Protein AF-A0A5C7BGK9-F1 (afdb_monomer_lite)

Secondary structure (DSSP, 8-state):
-PPP------EEEPPGGGGTSTTSS--TT-EEEEEETTT--EEEEEE--TTS-HHHHHHHHHHEEEEEESS---SHHHHHHHHHHHHHHTT--

Organism: NCBI:txid49278

Radius of gyration: 17.38 Å; chains: 1; bounding box: 50×29×30 Å

Foldseek 3Di:
DDDDDDDDWDKDWFDPCLVVDPPRQADQQFFKWWQFPPPRDIDDRDGRHPPPDPVVVVVSNVGTIMIGTPDPPPPVVVVVVVVVVVVVVVVVD

Structure (mmCIF, N/CA/C/O backbone):
data_AF-A0A5C7BGK9-F1
#
_entry.id   AF-A0A5C7BGK9-F1
#
loop_
_atom_site.group_PDB
_atom_site.id
_atom_site.type_symbol
_atom_site.label_atom_id
_atom_site.label_alt_id
_atom_site.label_comp_id
_atom_site.label_asym_id
_atom_site.label_entity_id
_atom_site.label_seq_id
_atom_site.pdbx_PDB_ins_code
_atom_site.Cartn_x
_atom_site.Cartn_y
_atom_site.Cartn_z
_atom_site.occupancy
_atom_site.B_iso_or_equiv
_atom_site.auth_seq_id
_atom_site.auth_comp_id
_atom_site.auth_asym_id
_atom_site.auth_atom_id
_atom_site.pdbx_PDB_model_num
ATOM 1 N N . MET A 1 1 ? 30.984 16.219 -4.768 1.00 47.22 1 MET A N 1
ATOM 2 C CA . MET A 1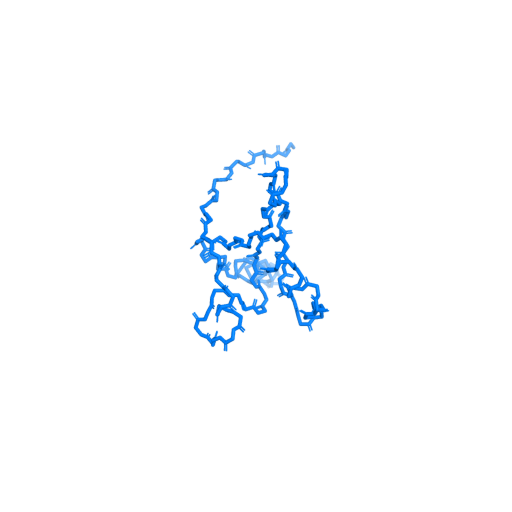 1 ? 29.737 17.002 -4.624 1.00 47.22 1 MET A CA 1
ATOM 3 C C . MET A 1 1 ? 28.567 16.094 -4.958 1.00 47.22 1 MET A C 1
ATOM 5 O O . MET A 1 1 ? 28.604 15.473 -6.013 1.00 47.22 1 MET A O 1
ATOM 9 N N . SER A 1 2 ? 27.584 15.954 -4.069 1.00 53.38 2 SER A N 1
ATOM 10 C CA . SER A 1 2 ? 26.378 15.161 -4.331 1.00 53.38 2 SER A CA 1
ATOM 11 C C . SER A 1 2 ? 25.408 15.958 -5.204 1.00 53.38 2 SER A C 1
ATOM 13 O O . SER A 1 2 ? 25.109 17.118 -4.928 1.00 53.38 2 SER A O 1
ATOM 15 N N . LYS A 1 3 ? 24.931 15.345 -6.289 1.00 68.56 3 LYS A N 1
ATOM 16 C CA . LYS A 1 3 ? 23.902 15.920 -7.158 1.00 68.56 3 LYS A CA 1
ATOM 17 C C . LYS A 1 3 ? 22.541 15.571 -6.565 1.00 68.56 3 LYS A C 1
ATOM 19 O O . LYS A 1 3 ? 22.207 14.395 -6.460 1.00 68.56 3 LYS A O 1
ATOM 24 N N . ILE A 1 4 ? 21.772 16.578 -6.164 1.00 70.38 4 ILE A N 1
ATOM 25 C CA . ILE A 1 4 ? 20.385 16.376 -5.736 1.00 70.38 4 ILE A CA 1
ATOM 26 C C . ILE A 1 4 ? 19.543 16.156 -6.994 1.00 70.38 4 ILE A C 1
ATOM 28 O O . ILE A 1 4 ? 19.595 16.956 -7.929 1.00 70.38 4 ILE A O 1
ATOM 32 N N . ILE A 1 5 ? 18.787 15.062 -7.020 1.00 67.25 5 ILE A N 1
ATOM 33 C CA . ILE A 1 5 ? 17.840 14.739 -8.087 1.00 67.25 5 ILE A CA 1
ATOM 34 C C . ILE A 1 5 ? 16.440 14.831 -7.483 1.00 67.25 5 ILE A C 1
ATOM 36 O O . ILE A 1 5 ? 16.172 14.228 -6.447 1.00 67.25 5 ILE A O 1
ATOM 40 N N . SER A 1 6 ? 15.564 15.612 -8.115 1.00 72.56 6 SER A N 1
ATOM 41 C CA . SER A 1 6 ? 14.149 15.702 -7.746 1.00 72.56 6 SER A CA 1
ATOM 42 C C . SER A 1 6 ? 13.333 14.788 -8.657 1.00 72.56 6 SER A C 1
ATOM 44 O O . SER A 1 6 ? 13.505 14.829 -9.875 1.00 72.56 6 SER A O 1
ATOM 46 N N . HIS A 1 7 ? 12.461 13.963 -8.076 1.00 72.44 7 HIS A N 1
ATOM 47 C CA . HIS A 1 7 ? 11.614 13.017 -8.800 1.00 72.44 7 HIS A CA 1
ATOM 48 C C . HIS A 1 7 ? 10.170 13.113 -8.297 1.00 72.44 7 HIS A C 1
ATOM 50 O O . HIS A 1 7 ? 9.919 13.077 -7.091 1.00 72.44 7 HIS A O 1
ATOM 56 N N . LYS A 1 8 ? 9.220 13.256 -9.226 1.00 80.75 8 LYS A N 1
ATOM 57 C CA . LYS A 1 8 ? 7.786 13.318 -8.933 1.00 80.75 8 LYS A CA 1
ATOM 58 C C . LYS A 1 8 ? 7.182 11.932 -9.138 1.00 80.75 8 LYS A C 1
ATOM 60 O O . LYS A 1 8 ? 7.299 11.380 -10.225 1.00 80.75 8 LYS A O 1
ATOM 65 N N . VAL A 1 9 ? 6.518 11.413 -8.108 1.00 81.44 9 VAL A N 1
ATOM 66 C CA . VAL A 1 9 ? 5.862 10.099 -8.130 1.00 81.44 9 VAL A CA 1
ATOM 67 C C . VAL A 1 9 ? 4.351 10.289 -8.148 1.00 81.44 9 VAL A C 1
ATOM 69 O O . VAL A 1 9 ? 3.805 11.050 -7.346 1.00 81.44 9 VAL A O 1
ATOM 72 N N . GLU A 1 10 ? 3.674 9.587 -9.051 1.00 87.25 10 GLU A N 1
ATOM 73 C CA . GLU A 1 10 ? 2.215 9.502 -9.072 1.00 87.25 10 GLU A CA 1
ATOM 74 C C . GLU A 1 10 ? 1.745 8.294 -8.261 1.00 87.25 10 GLU A C 1
ATOM 76 O O . GLU A 1 10 ? 2.348 7.222 -8.317 1.00 87.25 10 GLU A O 1
ATOM 81 N N . LEU A 1 11 ? 0.678 8.476 -7.481 1.00 89.12 11 LEU A N 1
ATOM 82 C CA . LEU A 1 11 ? 0.191 7.490 -6.520 1.00 89.12 11 LEU A CA 1
ATOM 83 C C . LEU A 1 11 ? -1.254 7.091 -6.828 1.00 89.12 11 LEU A C 1
ATOM 85 O O . LEU A 1 11 ? -2.119 7.950 -7.004 1.00 89.12 11 LEU A O 1
ATOM 89 N N . GLN A 1 12 ? -1.532 5.792 -6.790 1.00 90.38 12 GLN A N 1
ATOM 90 C CA . GLN A 1 12 ? -2.862 5.205 -6.894 1.00 90.38 12 GLN A CA 1
ATOM 91 C C . GLN A 1 12 ? -3.335 4.687 -5.535 1.00 90.38 12 GLN A C 1
ATOM 93 O O . GLN A 1 12 ? -2.576 4.082 -4.783 1.00 90.38 12 GL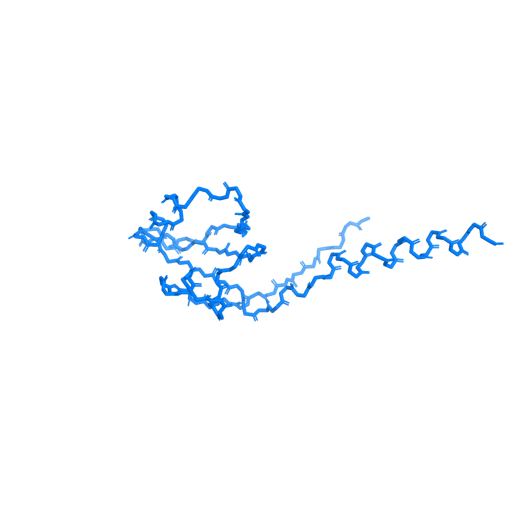N A O 1
ATOM 98 N N . LEU A 1 13 ? -4.609 4.909 -5.211 1.00 90.31 13 LEU A N 1
ATOM 99 C CA . LEU A 1 13 ? -5.223 4.361 -4.002 1.00 90.31 13 LEU A CA 1
ATOM 100 C C . LEU A 1 13 ? -5.446 2.850 -4.157 1.00 90.31 13 LEU A C 1
ATOM 102 O O . LEU A 1 13 ? -6.172 2.426 -5.058 1.00 90.31 13 LEU A O 1
ATOM 106 N N . ALA A 1 14 ? -4.891 2.063 -3.239 1.00 87.69 14 ALA A N 1
ATOM 107 C CA . ALA A 1 14 ? -5.150 0.634 -3.149 1.00 87.69 14 ALA A CA 1
ATOM 108 C C . ALA A 1 14 ? -6.464 0.353 -2.406 1.00 87.69 14 ALA A C 1
ATOM 110 O O . ALA A 1 14 ? -6.805 0.982 -1.399 1.00 87.69 14 ALA A O 1
ATOM 111 N N . LYS A 1 15 ? -7.202 -0.641 -2.887 1.00 84.88 15 LYS A N 1
ATOM 112 C CA . LYS A 1 15 ? -8.416 -1.179 -2.276 1.00 84.88 15 LYS A CA 1
ATOM 113 C C . LYS A 1 15 ? -8.073 -2.389 -1.415 1.00 84.88 15 LYS A C 1
ATOM 115 O O . LYS A 1 15 ? -7.100 -3.093 -1.647 1.00 84.88 15 LYS A O 1
ATOM 120 N N . LYS A 1 16 ? -8.939 -2.712 -0.452 1.00 75.44 16 LYS A N 1
ATOM 121 C CA . LYS A 1 16 ? -8.773 -3.911 0.396 1.00 75.44 16 LYS A CA 1
ATOM 122 C C . LYS A 1 16 ? -8.708 -5.212 -0.415 1.00 75.44 16 LYS A C 1
ATOM 124 O O . LYS A 1 16 ? -8.033 -6.151 -0.015 1.00 75.44 16 LYS A O 1
ATOM 129 N N . THR A 1 17 ? -9.398 -5.258 -1.554 1.00 78.38 17 THR A N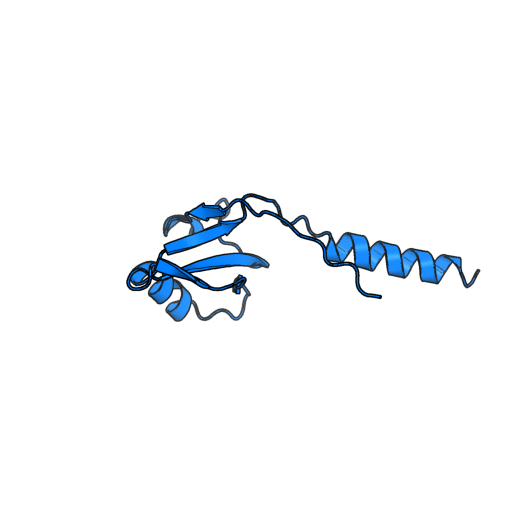 1
ATOM 130 C CA . THR A 1 17 ? -9.391 -6.399 -2.481 1.00 78.38 17 THR A CA 1
ATOM 131 C C . THR A 1 17 ? -8.036 -6.616 -3.149 1.00 78.38 17 THR A C 1
ATOM 133 O O . THR A 1 17 ? -7.748 -7.738 -3.558 1.00 78.38 17 THR A O 1
ATOM 136 N N . ASP A 1 18 ? -7.187 -5.586 -3.218 1.00 77.75 18 ASP A N 1
ATOM 137 C CA . ASP A 1 18 ? -5.881 -5.657 -3.881 1.00 77.75 18 ASP A CA 1
ATOM 138 C C . ASP A 1 18 ? -4.870 -6.528 -3.130 1.00 77.75 18 ASP A C 1
ATOM 140 O O . ASP A 1 18 ? -3.866 -6.919 -3.711 1.00 77.75 18 ASP A O 1
ATOM 144 N N . LEU A 1 19 ? -5.143 -6.873 -1.868 1.00 68.38 19 LEU A N 1
ATOM 145 C CA . LEU A 1 19 ? -4.356 -7.848 -1.108 1.00 68.38 19 LEU A CA 1
ATOM 146 C C . LEU A 1 19 ? -4.704 -9.304 -1.419 1.00 68.38 19 LEU A C 1
ATOM 148 O O . LEU A 1 19 ? -3.900 -10.197 -1.173 1.00 68.38 19 LEU A O 1
ATOM 152 N N . LEU A 1 20 ? -5.934 -9.556 -1.866 1.00 63.97 20 LEU A N 1
ATOM 153 C CA . LEU A 1 20 ? -6.489 -10.908 -1.971 1.00 63.97 20 LEU A CA 1
ATOM 154 C C . LEU A 1 20 ? -6.341 -11.493 -3.378 1.00 63.97 20 LEU A C 1
ATOM 156 O O . LEU A 1 20 ? -6.433 -12.706 -3.551 1.00 63.97 20 LEU A O 1
ATOM 160 N N . HIS A 1 21 ? -6.121 -10.647 -4.383 1.00 61.66 21 HIS A N 1
ATOM 161 C CA . HIS A 1 21 ? -6.010 -11.064 -5.774 1.00 61.66 21 HIS A CA 1
ATOM 162 C C . HIS A 1 21 ? -4.558 -11.086 -6.245 1.00 61.66 21 HIS A C 1
ATOM 164 O O . HIS A 1 21 ? -3.823 -10.121 -6.071 1.00 61.66 21 HIS A O 1
ATOM 170 N N . ALA A 1 22 ? -4.174 -12.144 -6.965 1.00 61.53 22 ALA A N 1
ATOM 171 C CA . ALA A 1 22 ? -2.862 -12.247 -7.614 1.00 61.53 22 ALA A CA 1
ATOM 172 C C . ALA A 1 22 ? -2.593 -11.123 -8.642 1.00 61.53 22 ALA A C 1
ATOM 174 O O . ALA A 1 22 ? -1.442 -10.844 -8.971 1.00 61.53 22 ALA A O 1
ATOM 175 N N . ALA A 1 23 ? -3.645 -10.460 -9.133 1.00 66.62 23 ALA A N 1
ATOM 176 C CA . ALA A 1 23 ? -3.575 -9.279 -9.997 1.00 66.62 23 ALA A CA 1
ATOM 177 C C . ALA A 1 23 ? -3.748 -7.946 -9.238 1.00 66.62 23 ALA A C 1
ATOM 179 O O . ALA A 1 23 ? -3.799 -6.892 -9.862 1.00 66.62 23 ALA A O 1
ATOM 180 N N . GLY A 1 24 ? -3.873 -7.982 -7.911 1.00 70.12 24 GLY A N 1
ATOM 181 C CA . GLY A 1 24 ? -4.022 -6.793 -7.081 1.00 70.12 24 GLY A CA 1
ATOM 182 C C . GLY A 1 24 ? -2.737 -5.969 -6.990 1.00 70.12 24 GLY A C 1
ATOM 183 O O . GLY A 1 24 ? -1.636 -6.464 -7.240 1.00 70.12 24 GLY A O 1
ATOM 184 N N . LEU A 1 25 ? -2.894 -4.698 -6.622 1.00 76.19 25 LEU A N 1
ATOM 185 C CA . LEU A 1 25 ? -1.811 -3.713 -6.536 1.00 76.19 25 LEU A CA 1
ATOM 186 C C . LEU A 1 25 ? -0.810 -3.974 -5.401 1.00 76.19 25 LEU A C 1
ATOM 188 O O . LEU A 1 25 ? 0.290 -3.436 -5.442 1.00 76.19 25 LEU A O 1
ATOM 192 N N . LEU A 1 26 ? -1.166 -4.760 -4.380 1.00 76.94 26 LEU A N 1
ATOM 193 C CA . LEU A 1 26 ? -0.340 -4.959 -3.185 1.00 76.94 26 LEU A CA 1
ATOM 194 C C . LEU A 1 26 ? 0.219 -6.377 -3.130 1.00 76.94 26 LEU A C 1
ATOM 196 O O . LEU A 1 26 ? -0.433 -7.302 -2.648 1.00 76.94 26 LEU A O 1
ATOM 200 N N . LYS A 1 27 ? 1.460 -6.526 -3.595 1.00 78.12 27 LYS A N 1
ATOM 201 C CA . LYS A 1 27 ? 2.214 -7.783 -3.595 1.00 78.12 27 LYS A CA 1
ATOM 202 C C . LYS A 1 27 ? 3.455 -7.655 -2.720 1.00 78.12 27 LYS A C 1
ATOM 204 O O . LYS A 1 27 ? 3.894 -6.555 -2.388 1.00 78.12 27 LYS A O 1
ATOM 209 N N . PHE A 1 28 ? 4.051 -8.784 -2.348 1.00 78.25 28 PHE A N 1
ATOM 210 C CA . PHE A 1 28 ? 5.366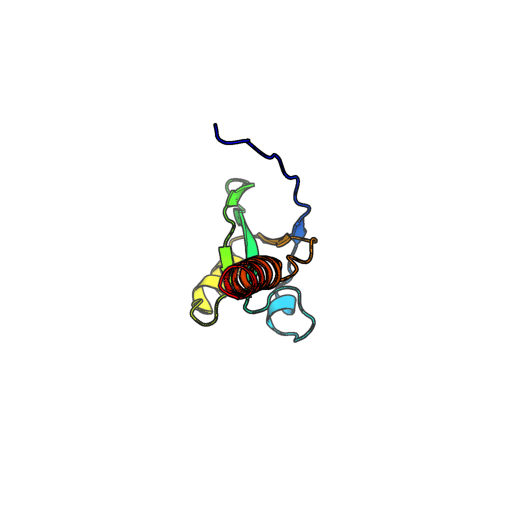 -8.737 -1.717 1.00 78.25 28 PHE A CA 1
ATOM 211 C C . PHE A 1 28 ? 6.378 -8.063 -2.656 1.00 78.25 28 PHE A C 1
ATOM 213 O O . PHE A 1 28 ? 6.400 -8.345 -3.850 1.00 78.25 28 PHE A O 1
ATOM 220 N N . GLY A 1 29 ? 7.194 -7.166 -2.109 1.00 75.81 29 GLY A N 1
ATOM 221 C CA . GLY A 1 29 ? 8.093 -6.279 -2.844 1.00 75.81 29 GLY A CA 1
ATOM 222 C C . GLY A 1 29 ? 7.473 -4.935 -3.238 1.00 75.81 29 GLY A C 1
ATOM 223 O O . GLY A 1 29 ? 8.216 -4.023 -3.585 1.00 75.81 29 GLY A O 1
ATOM 224 N N . THR A 1 30 ? 6.149 -4.760 -3.147 1.00 81.69 30 THR A N 1
ATOM 225 C CA . THR A 1 30 ? 5.493 -3.502 -3.525 1.00 81.69 30 THR A CA 1
ATOM 226 C C . THR A 1 30 ? 5.820 -2.380 -2.538 1.00 81.69 30 THR A C 1
ATOM 228 O O . THR A 1 30 ? 5.666 -2.533 -1.321 1.00 81.69 30 THR A O 1
ATOM 231 N N . ILE A 1 31 ? 6.210 -1.222 -3.074 1.00 86.50 31 ILE A N 1
ATOM 232 C CA . ILE A 1 31 ? 6.343 0.021 -2.311 1.00 86.50 31 ILE A CA 1
ATOM 233 C C . ILE A 1 31 ? 4.955 0.615 -2.068 1.00 86.50 31 ILE A C 1
ATOM 235 O O . ILE A 1 31 ? 4.136 0.677 -2.979 1.00 86.50 31 ILE A O 1
ATOM 239 N N . TYR A 1 32 ? 4.683 1.091 -0.858 1.00 87.62 32 TYR A N 1
ATOM 240 C CA . TYR A 1 32 ? 3.436 1.779 -0.548 1.00 87.62 32 TYR A CA 1
ATOM 241 C C . TYR A 1 32 ? 3.637 2.945 0.422 1.00 87.62 32 TYR A C 1
ATOM 243 O O . TYR A 1 32 ? 4.639 3.053 1.130 1.00 87.62 32 TYR A O 1
ATOM 251 N N . TYR A 1 33 ? 2.642 3.822 0.456 1.00 90.50 33 TYR A N 1
ATOM 252 C CA . TYR A 1 33 ? 2.559 5.001 1.303 1.00 90.50 33 TYR A CA 1
ATOM 253 C C . TYR A 1 33 ? 1.262 4.961 2.102 1.00 90.50 33 TYR A C 1
ATOM 255 O O . TYR A 1 33 ? 0.236 4.464 1.632 1.00 90.50 33 TYR A O 1
ATOM 263 N N . LEU A 1 34 ? 1.291 5.516 3.307 1.00 90.75 34 LEU A N 1
ATOM 264 C CA . LEU A 1 34 ? 0.122 5.629 4.168 1.00 90.75 34 LEU A CA 1
ATOM 265 C C . LEU A 1 34 ? -0.311 7.084 4.244 1.00 90.75 34 LEU A C 1
ATOM 267 O O . LEU A 1 34 ? 0.463 7.951 4.636 1.00 90.75 34 LEU A O 1
ATOM 271 N N . LYS A 1 35 ? -1.572 7.357 3.914 1.00 91.38 35 LYS A N 1
ATOM 272 C CA . LYS A 1 35 ? -2.201 8.643 4.207 1.00 91.38 35 LYS A CA 1
ATOM 273 C C . LYS A 1 35 ? -3.019 8.515 5.480 1.00 91.38 35 LYS A C 1
ATOM 275 O O . LYS A 1 35 ? -4.009 7.779 5.524 1.00 91.38 35 LYS A O 1
ATOM 280 N N . HIS A 1 36 ? -2.610 9.250 6.506 1.00 89.06 36 HIS A N 1
ATOM 281 C CA . HIS A 1 36 ? -3.269 9.233 7.802 1.00 89.06 36 HIS A CA 1
ATOM 282 C C . HIS A 1 36 ? -4.616 9.951 7.742 1.00 89.06 36 HIS A C 1
ATOM 284 O O . HIS A 1 36 ? -4.687 11.121 7.371 1.00 89.06 36 HIS A O 1
ATOM 290 N N . SER A 1 37 ? -5.693 9.280 8.153 1.00 86.12 37 SER A N 1
ATOM 291 C CA . SER A 1 37 ? -7.049 9.839 8.032 1.00 86.12 37 SER A CA 1
ATOM 292 C C . SER A 1 37 ? -7.263 11.091 8.891 1.00 86.12 37 SER A C 1
ATOM 294 O O . SER A 1 37 ? -8.017 11.971 8.498 1.00 86.12 37 SER A O 1
ATOM 296 N N . LYS A 1 38 ? -6.585 11.189 10.046 1.00 88.25 38 LYS A N 1
ATOM 297 C CA . LYS A 1 38 ? -6.736 12.307 10.997 1.00 88.25 38 LYS A CA 1
ATOM 298 C C . LYS A 1 38 ? -5.873 13.526 10.665 1.00 88.25 38 LYS A C 1
ATOM 300 O O . LYS A 1 38 ? -6.311 14.647 10.869 1.00 88.25 38 LYS A O 1
ATOM 305 N N . THR A 1 39 ? -4.638 13.311 10.212 1.00 89.75 39 THR A N 1
ATOM 306 C CA . THR A 1 39 ? -3.669 14.396 9.963 1.00 89.75 39 THR A CA 1
ATOM 307 C C . THR A 1 39 ? -3.533 14.738 8.483 1.00 89.75 39 THR A C 1
ATOM 309 O O . THR A 1 39 ? -2.901 15.730 8.144 1.00 89.75 39 THR A O 1
ATOM 312 N N . HIS A 1 40 ? -4.083 13.902 7.597 1.00 86.06 40 HIS A N 1
ATOM 313 C CA . HIS A 1 40 ? -3.924 13.963 6.142 1.00 86.06 40 HIS A CA 1
ATOM 314 C C . HIS A 1 40 ? -2.473 13.926 5.640 1.00 86.06 40 HIS A C 1
ATOM 316 O O . HIS A 1 40 ? -2.241 14.094 4.442 1.00 86.06 40 HIS A O 1
ATOM 322 N N . LEU A 1 41 ? -1.516 13.643 6.526 1.00 91.25 41 LEU A N 1
ATOM 323 C CA . LEU A 1 41 ? -0.107 13.500 6.192 1.00 91.25 41 LEU A CA 1
ATOM 324 C C . LEU A 1 41 ? 0.154 12.160 5.507 1.00 91.25 41 LEU A C 1
ATOM 326 O O . LEU A 1 41 ? -0.479 11.150 5.829 1.00 91.25 41 LEU A O 1
ATOM 330 N N . LEU A 1 42 ? 1.112 12.175 4.582 1.00 89.56 42 LEU A N 1
ATOM 331 C CA . LEU A 1 42 ? 1.618 10.992 3.901 1.00 89.56 42 LEU A CA 1
ATOM 332 C C . LEU A 1 42 ? 2.898 10.511 4.600 1.00 89.56 42 LEU A C 1
ATOM 334 O O . LEU A 1 42 ? 3.805 11.308 4.830 1.00 89.56 42 LEU A O 1
ATOM 338 N N . SER A 1 43 ? 2.977 9.225 4.920 1.00 89.25 43 SER A N 1
ATOM 339 C CA . SER A 1 43 ? 4.158 8.569 5.488 1.00 89.25 43 SER A CA 1
ATOM 340 C C . SER A 1 43 ? 4.623 7.409 4.603 1.00 89.25 43 SER A C 1
ATOM 342 O O . SER A 1 43 ? 3.828 6.802 3.880 1.00 89.25 43 SER A O 1
ATOM 344 N N . G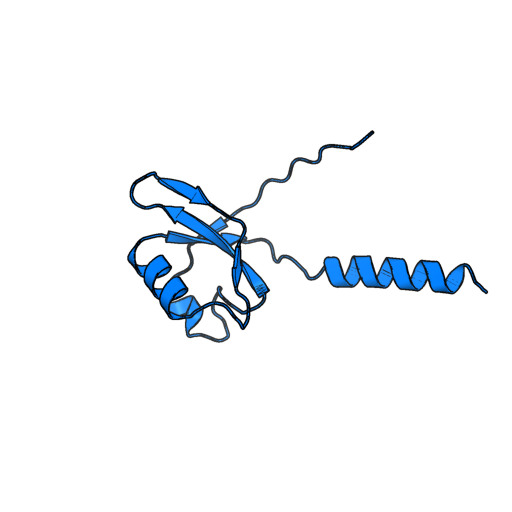LY A 1 44 ? 5.929 7.133 4.626 1.00 86.38 44 GLY A N 1
ATOM 345 C CA . GLY A 1 44 ? 6.591 6.139 3.776 1.00 86.38 44 GLY A CA 1
ATOM 346 C C . GLY A 1 44 ? 7.864 6.693 3.115 1.00 86.38 44 GLY A C 1
ATOM 347 O O . GLY A 1 44 ? 8.345 7.750 3.531 1.00 86.38 44 GLY A O 1
ATOM 348 N N . PRO A 1 45 ? 8.401 6.015 2.083 1.00 87.19 45 PRO A N 1
ATOM 349 C CA . PRO A 1 45 ? 7.909 4.756 1.515 1.00 87.19 45 PRO A CA 1
ATOM 350 C C . PRO A 1 45 ? 8.097 3.563 2.462 1.00 87.19 45 PRO A C 1
ATOM 352 O O . PRO A 1 45 ? 9.082 3.478 3.192 1.00 87.19 45 PRO A O 1
ATOM 355 N N . TYR A 1 46 ? 7.159 2.623 2.415 1.00 86.06 46 TYR A N 1
ATOM 356 C CA . TYR A 1 46 ? 7.252 1.309 3.050 1.00 86.06 46 TYR A CA 1
ATOM 357 C C . TYR A 1 46 ? 7.322 0.226 1.975 1.00 86.06 46 TYR A C 1
ATOM 359 O O . TYR A 1 46 ? 6.845 0.438 0.865 1.00 86.06 46 TYR A O 1
ATOM 367 N N . VAL A 1 47 ? 7.878 -0.940 2.302 1.00 84.19 47 VAL A N 1
ATOM 368 C CA . VAL A 1 47 ? 7.909 -2.103 1.402 1.00 84.19 47 VAL A CA 1
ATOM 369 C C . VAL A 1 47 ? 7.094 -3.215 2.030 1.00 84.19 47 VAL A C 1
ATOM 371 O O . VAL A 1 47 ? 7.348 -3.582 3.174 1.00 84.19 47 VAL A O 1
ATOM 374 N N . LEU A 1 48 ? 6.127 -3.757 1.295 1.00 80.00 48 LEU A N 1
ATOM 375 C CA . LEU A 1 48 ? 5.391 -4.934 1.735 1.00 80.00 48 LEU A CA 1
ATOM 376 C C . LEU A 1 48 ? 6.302 -6.158 1.595 1.00 80.00 48 LEU A C 1
ATOM 378 O O . LEU A 1 48 ? 6.557 -6.605 0.486 1.00 80.00 48 LEU A O 1
ATOM 382 N N . ASP A 1 49 ? 6.822 -6.705 2.687 1.00 76.38 49 ASP A N 1
ATOM 383 C CA . ASP A 1 49 ? 7.708 -7.875 2.651 1.00 76.38 49 ASP A CA 1
ATOM 384 C C . ASP A 1 49 ? 7.025 -9.136 3.201 1.00 76.38 49 ASP A C 1
ATOM 386 O O . ASP A 1 49 ? 5.945 -9.086 3.786 1.00 76.38 49 ASP A O 1
ATOM 390 N N . LYS A 1 50 ? 7.657 -10.299 3.021 1.00 67.94 50 LYS A N 1
ATOM 391 C CA . LYS A 1 50 ? 7.129 -11.584 3.518 1.00 67.94 50 LYS A CA 1
ATOM 392 C C . LYS A 1 50 ? 7.035 -11.668 5.048 1.00 67.94 50 LYS A C 1
ATOM 394 O O . LYS A 1 50 ? 6.396 -12.577 5.568 1.00 67.94 50 LYS A O 1
ATOM 399 N N . PHE A 1 51 ? 7.696 -10.754 5.756 1.00 65.56 51 PHE A N 1
ATOM 400 C CA . PHE A 1 51 ? 7.698 -10.669 7.213 1.00 65.56 51 PHE A CA 1
ATOM 401 C C . PHE A 1 51 ? 6.730 -9.600 7.736 1.00 65.56 51 PHE A C 1
ATOM 403 O O . PHE A 1 51 ? 6.589 -9.443 8.953 1.00 65.56 51 PHE A O 1
ATOM 410 N N . HIS A 1 52 ? 6.028 -8.886 6.847 1.00 69.69 52 HIS A N 1
ATOM 411 C CA . HIS A 1 52 ? 5.033 -7.909 7.245 1.00 69.69 52 HIS A CA 1
ATOM 412 C C . HIS A 1 52 ? 3.925 -8.624 7.998 1.00 69.69 52 HIS A C 1
ATOM 414 O O . HIS A 1 52 ? 3.257 -9.528 7.496 1.00 69.69 52 HIS A O 1
ATOM 420 N N . ASN A 1 53 ? 3.715 -8.176 9.231 1.00 67.88 53 ASN A N 1
ATOM 421 C CA . ASN A 1 53 ? 2.647 -8.677 10.069 1.00 67.88 53 ASN A CA 1
ATOM 422 C C . ASN A 1 53 ? 1.299 -8.332 9.412 1.00 67.88 53 ASN A C 1
ATOM 424 O O . ASN A 1 53 ? 0.919 -7.161 9.332 1.00 67.88 53 ASN A O 1
ATOM 428 N N . SER A 1 54 ? 0.580 -9.357 8.956 1.00 68.31 54 SER A N 1
ATOM 429 C CA . SER A 1 54 ? -0.717 -9.234 8.283 1.00 68.31 54 SER A CA 1
ATOM 430 C C . SER A 1 54 ? -1.748 -8.465 9.117 1.00 68.31 54 SER A C 1
ATOM 432 O O . SER A 1 54 ? -2.576 -7.744 8.558 1.00 68.31 54 SER A O 1
ATOM 434 N N . THR A 1 55 ? -1.651 -8.527 10.449 1.00 73.06 55 THR A N 1
ATOM 435 C CA . THR A 1 55 ? -2.485 -7.750 11.373 1.00 73.06 55 THR A CA 1
ATOM 436 C C . THR A 1 55 ? -2.232 -6.251 11.233 1.00 73.06 55 THR A C 1
ATOM 438 O O . THR A 1 55 ? -3.181 -5.494 11.062 1.00 73.06 55 THR A O 1
ATOM 441 N N . LYS A 1 56 ? -0.966 -5.809 11.181 1.00 72.12 56 LYS A N 1
ATOM 442 C CA . LYS A 1 56 ? -0.635 -4.380 11.006 1.00 72.12 56 LYS A CA 1
ATOM 443 C C . LYS A 1 56 ? -1.155 -3.834 9.680 1.00 72.12 56 LYS A C 1
ATOM 445 O O . LYS A 1 56 ? -1.662 -2.720 9.623 1.00 72.12 56 LYS A O 1
ATOM 450 N N . LEU A 1 57 ? -1.054 -4.627 8.615 1.00 73.56 57 LEU A N 1
ATOM 451 C CA . LEU A 1 57 ? -1.535 -4.232 7.294 1.00 73.56 57 LEU A CA 1
ATOM 452 C C . LEU A 1 57 ? -3.063 -4.096 7.266 1.00 73.56 57 LEU A C 1
ATOM 454 O O . LEU A 1 57 ? -3.603 -3.148 6.695 1.00 73.56 57 LEU A O 1
ATOM 458 N N . LYS A 1 58 ? -3.766 -5.012 7.939 1.00 73.25 58 LYS A N 1
ATOM 459 C CA . LYS A 1 58 ? -5.215 -4.933 8.140 1.00 73.25 58 LYS A CA 1
ATOM 460 C C . LYS A 1 58 ? -5.601 -3.681 8.932 1.00 73.25 58 LYS A C 1
ATOM 462 O O . LYS A 1 58 ? -6.526 -2.979 8.523 1.00 73.25 58 LYS A O 1
ATOM 467 N N . ASP A 1 59 ? -4.873 -3.369 10.000 1.00 77.31 59 ASP A N 1
ATOM 468 C CA . ASP A 1 59 ? -5.098 -2.172 10.815 1.00 77.31 59 ASP A CA 1
ATOM 469 C C . ASP A 1 59 ? -4.859 -0.892 10.004 1.00 77.31 59 ASP A C 1
ATOM 471 O O . ASP A 1 59 ? -5.629 0.070 10.103 1.00 77.31 59 ASP A O 1
ATOM 475 N N . TYR A 1 60 ? -3.848 -0.882 9.130 1.00 79.19 60 TYR A N 1
ATOM 476 C CA . TYR A 1 60 ? -3.619 0.218 8.195 1.00 79.19 60 TYR A CA 1
ATOM 477 C C . TYR A 1 60 ? -4.791 0.400 7.241 1.00 79.19 60 TYR A C 1
ATOM 479 O O . TYR A 1 60 ? -5.258 1.522 7.095 1.00 79.19 60 TYR A O 1
ATOM 487 N N . PHE A 1 61 ? -5.342 -0.675 6.681 1.00 76.50 61 PHE A N 1
ATOM 488 C CA . PHE A 1 61 ? -6.542 -0.614 5.842 1.00 76.50 61 PHE A CA 1
ATOM 489 C C . PHE A 1 61 ? -7.821 -0.185 6.577 1.00 76.50 61 PHE A C 1
ATOM 491 O O . PHE A 1 61 ? -8.815 0.167 5.934 1.00 76.50 61 PHE A O 1
ATOM 498 N N . GLN A 1 62 ? -7.853 -0.280 7.905 1.00 79.38 62 GLN A N 1
ATOM 499 C CA . GLN A 1 62 ? -8.987 0.165 8.715 1.00 79.38 62 GLN A CA 1
ATOM 500 C C . GLN A 1 62 ? -8.859 1.628 9.143 1.00 79.38 62 GLN A C 1
ATOM 502 O O . GLN A 1 62 ? -9.869 2.321 9.238 1.00 79.38 62 GLN A O 1
ATOM 507 N N . SER A 1 63 ? -7.637 2.095 9.398 1.00 81.00 63 SER A N 1
ATOM 508 C CA . SER A 1 63 ? -7.375 3.413 9.987 1.00 81.00 63 SER A CA 1
ATOM 509 C C . SER A 1 63 ? -6.846 4.452 8.993 1.00 81.00 63 SER A C 1
ATOM 511 O O . SER A 1 63 ? -7.013 5.654 9.219 1.00 81.00 63 SER A O 1
ATOM 513 N N . ASN A 1 64 ? -6.245 4.019 7.884 1.00 84.38 64 ASN A N 1
ATOM 514 C CA . ASN A 1 64 ? -5.530 4.850 6.917 1.00 84.38 64 ASN A CA 1
ATOM 515 C C . ASN A 1 64 ? -5.895 4.469 5.471 1.00 84.38 64 ASN A C 1
ATOM 517 O O . ASN A 1 64 ? -6.454 3.409 5.196 1.00 84.38 64 ASN A O 1
ATOM 521 N N . SER A 1 65 ? -5.551 5.347 4.528 1.00 87.25 65 SER A N 1
ATOM 522 C CA . SER A 1 65 ? -5.605 5.038 3.094 1.00 87.25 65 SER A CA 1
ATOM 523 C C . SER A 1 65 ? -4.223 4.608 2.607 1.00 87.25 65 SER A C 1
ATOM 525 O O . SER A 1 65 ? -3.241 5.299 2.878 1.00 87.25 65 SER A O 1
ATOM 527 N N . ILE A 1 66 ? -4.144 3.481 1.898 1.00 88.69 66 ILE A N 1
ATOM 528 C CA . ILE A 1 66 ? -2.889 2.954 1.349 1.00 88.69 66 ILE A CA 1
ATOM 529 C C . ILE A 1 66 ? -2.767 3.371 -0.110 1.00 88.69 66 ILE A C 1
ATOM 531 O O . ILE A 1 66 ? -3.681 3.152 -0.900 1.00 88.69 66 ILE A O 1
ATOM 535 N N . TYR A 1 67 ? -1.628 3.951 -0.459 1.00 90.06 67 TYR A N 1
ATOM 536 C CA . TYR A 1 67 ? -1.308 4.375 -1.811 1.00 90.06 67 TYR A CA 1
ATOM 537 C C . TYR A 1 67 ? -0.111 3.598 -2.340 1.00 90.06 67 TYR A C 1
ATOM 539 O O . TYR A 1 67 ? 0.861 3.394 -1.621 1.00 90.06 67 TYR A O 1
ATOM 547 N N . VAL A 1 68 ? -0.171 3.200 -3.601 1.00 89.31 68 VAL A N 1
ATOM 548 C CA . VAL A 1 68 ? 0.885 2.482 -4.316 1.00 89.31 68 VAL A CA 1
ATOM 549 C C . VAL A 1 68 ? 1.333 3.374 -5.477 1.00 89.31 68 VAL A C 1
ATOM 551 O O . VAL A 1 68 ? 0.479 4.000 -6.107 1.00 89.31 68 VAL A O 1
ATOM 554 N N . PRO A 1 69 ? 2.639 3.521 -5.743 1.00 87.88 69 PRO A N 1
ATOM 555 C CA . PRO A 1 69 ? 3.105 4.263 -6.904 1.00 87.88 69 PRO A CA 1
ATOM 556 C C . PRO A 1 69 ? 2.607 3.615 -8.202 1.00 87.88 69 PRO A C 1
ATOM 558 O O . PRO A 1 69 ? 2.590 2.396 -8.321 1.00 87.88 69 PRO A O 1
ATOM 561 N N . LEU A 1 70 ? 2.187 4.446 -9.160 1.00 80.81 70 LEU A N 1
ATOM 562 C CA . LEU A 1 70 ? 1.770 4.008 -10.502 1.00 80.81 70 LEU A CA 1
ATOM 563 C C . LEU A 1 70 ? 2.945 3.598 -11.383 1.00 80.81 70 LEU A C 1
ATOM 565 O O . LEU A 1 70 ? 2.769 2.902 -12.377 1.00 80.81 70 LEU A O 1
ATOM 569 N N . VAL A 1 71 ? 4.133 4.082 -11.038 1.00 69.88 71 VAL A N 1
ATOM 570 C CA . VAL A 1 71 ? 5.358 3.687 -11.709 1.00 69.88 71 VAL A CA 1
ATOM 571 C C . VAL A 1 71 ? 5.610 2.241 -11.305 1.00 69.88 71 VAL A C 1
ATOM 573 O O . VAL A 1 71 ? 5.757 1.970 -10.108 1.00 69.88 71 VAL A O 1
ATOM 576 N N . ASP A 1 72 ? 5.669 1.332 -12.281 1.00 54.84 72 ASP A N 1
ATOM 577 C CA . ASP A 1 72 ? 6.397 0.088 -12.083 1.00 54.84 72 ASP A CA 1
ATOM 578 C C . ASP A 1 72 ? 7.787 0.529 -11.635 1.00 54.84 72 ASP A C 1
ATOM 580 O O . ASP A 1 72 ? 8.563 1.095 -12.410 1.00 54.84 72 ASP A O 1
ATOM 584 N N . PHE A 1 73 ? 8.085 0.355 -10.346 1.00 52.97 73 PHE A N 1
ATOM 585 C CA . PHE A 1 73 ? 9.464 0.263 -9.910 1.00 52.97 73 PHE A CA 1
ATOM 586 C C . PHE A 1 73 ? 9.962 -1.026 -10.540 1.00 52.97 73 PHE A C 1
ATOM 588 O O . PHE A 1 73 ? 10.023 -2.074 -9.895 1.00 52.97 73 PHE A O 1
ATOM 595 N N . ASP A 1 74 ? 10.239 -0.947 -11.842 1.00 44.81 74 ASP A N 1
ATOM 596 C CA . ASP A 1 74 ? 11.009 -1.944 -12.526 1.00 44.81 74 ASP A CA 1
ATOM 597 C C . ASP A 1 74 ? 12.235 -2.162 -11.663 1.00 44.81 74 ASP A C 1
ATOM 599 O O . ASP A 1 74 ? 12.759 -1.246 -11.018 1.00 44.81 74 ASP A O 1
ATOM 603 N N . PHE A 1 75 ? 12.596 -3.428 -11.587 1.00 45.22 75 PHE A N 1
ATOM 604 C CA . PHE A 1 75 ? 13.656 -4.023 -10.799 1.00 45.22 75 PHE A CA 1
ATOM 605 C C . PHE A 1 75 ? 15.040 -3.484 -11.221 1.00 45.22 75 PHE A C 1
ATOM 607 O O . PHE A 1 75 ? 15.984 -4.231 -11.457 1.00 45.22 75 PHE A O 1
ATOM 614 N N . ASP A 1 76 ? 15.199 -2.170 -11.312 1.00 40.06 76 ASP A N 1
ATOM 615 C CA . ASP A 1 76 ? 16.387 -1.470 -11.761 1.00 40.06 76 ASP A CA 1
ATOM 616 C C . ASP A 1 76 ? 17.510 -1.591 -10.732 1.00 40.06 76 ASP A C 1
ATOM 618 O O . ASP A 1 76 ? 18.670 -1.368 -11.052 1.00 40.06 76 ASP A O 1
ATOM 622 N N . ILE A 1 77 ? 17.199 -2.033 -9.508 1.00 42.41 77 ILE A N 1
ATOM 623 C CA . ILE A 1 77 ? 18.211 -2.516 -8.567 1.00 42.41 77 ILE A CA 1
ATOM 624 C C . ILE A 1 77 ? 18.884 -3.785 -9.113 1.00 42.41 77 ILE A C 1
ATOM 626 O O . ILE A 1 77 ? 20.106 -3.863 -9.071 1.00 42.41 77 ILE A O 1
ATOM 630 N N . ASN A 1 78 ? 18.143 -4.740 -9.694 1.00 40.72 78 ASN A N 1
ATOM 631 C CA . ASN A 1 78 ? 18.757 -5.918 -10.319 1.00 40.72 78 ASN A CA 1
ATOM 632 C C . ASN A 1 78 ? 19.511 -5.549 -11.599 1.00 40.72 78 ASN A C 1
ATOM 634 O O . ASN A 1 78 ? 20.620 -6.037 -11.780 1.00 40.72 78 ASN A O 1
ATOM 638 N N . ASN A 1 79 ? 18.976 -4.666 -12.449 1.00 43.22 79 ASN A N 1
ATOM 639 C CA . ASN A 1 79 ? 19.691 -4.247 -13.663 1.00 43.22 79 ASN A CA 1
ATOM 640 C C . ASN A 1 79 ? 20.952 -3.428 -13.350 1.00 43.22 79 ASN A C 1
ATOM 642 O O . ASN A 1 79 ? 21.990 -3.656 -13.968 1.00 43.22 79 ASN A O 1
ATOM 646 N N . ASN A 1 80 ? 20.912 -2.515 -12.373 1.00 43.53 80 ASN A N 1
ATOM 647 C CA . ASN A 1 80 ? 22.096 -1.737 -12.001 1.00 43.53 80 ASN A CA 1
ATOM 648 C C . ASN A 1 80 ? 23.129 -2.572 -11.234 1.00 43.53 80 ASN A C 1
ATOM 650 O O . ASN A 1 80 ? 24.319 -2.395 -11.473 1.00 43.53 80 ASN A O 1
ATOM 654 N N . LEU A 1 81 ? 22.718 -3.504 -10.361 1.00 46.81 81 LEU A N 1
ATOM 655 C CA . LEU A 1 81 ? 23.663 -4.422 -9.709 1.00 46.81 81 LEU A CA 1
ATOM 656 C C . LEU A 1 81 ? 24.307 -5.372 -10.728 1.00 46.81 81 LEU A C 1
ATOM 658 O O . LEU A 1 81 ? 25.528 -5.500 -10.742 1.00 46.81 81 LEU A O 1
ATOM 662 N N . GLN A 1 82 ? 23.525 -5.941 -11.653 1.00 47.09 82 GLN A N 1
ATOM 663 C CA . GLN A 1 82 ? 24.063 -6.804 -12.709 1.00 47.09 82 GLN A CA 1
ATOM 664 C C . GLN A 1 82 ? 25.012 -6.055 -13.654 1.00 47.09 82 GLN A C 1
ATOM 666 O O . GLN A 1 82 ? 26.046 -6.599 -14.032 1.00 47.09 82 GLN A O 1
ATOM 671 N N . GLN A 1 83 ? 24.728 -4.799 -14.014 1.00 48.44 83 GLN A N 1
ATOM 672 C CA . GLN A 1 83 ? 25.650 -4.010 -14.843 1.00 48.44 83 GLN A CA 1
ATOM 673 C C . GLN A 1 83 ? 26.965 -3.663 -14.133 1.00 48.44 83 GLN A C 1
ATOM 675 O O . GLN A 1 83 ? 27.997 -3.536 -14.797 1.00 48.44 83 GLN A O 1
ATOM 680 N N . VAL A 1 84 ? 26.948 -3.496 -12.808 1.00 53.25 84 VAL A N 1
ATOM 681 C CA . VAL A 1 84 ? 28.174 -3.280 -12.030 1.00 53.25 84 VAL A CA 1
ATOM 682 C C . VAL A 1 84 ? 29.008 -4.561 -11.993 1.00 53.25 84 VAL A C 1
ATOM 684 O O . VAL A 1 84 ? 30.196 -4.497 -12.308 1.00 53.25 84 VAL A O 1
ATOM 687 N N . ASP A 1 85 ? 28.396 -5.718 -11.734 1.00 46.75 85 ASP A N 1
ATOM 688 C CA . ASP A 1 85 ? 29.106 -7.005 -11.704 1.00 46.75 85 ASP A CA 1
ATOM 689 C C . ASP A 1 85 ? 29.723 -7.364 -13.072 1.00 46.75 85 ASP A C 1
ATOM 691 O O . ASP A 1 85 ? 30.889 -7.760 -13.144 1.00 46.75 85 ASP A O 1
ATOM 695 N N . PHE A 1 86 ? 29.011 -7.116 -14.180 1.00 48.69 86 PHE A N 1
ATOM 696 C CA . PHE A 1 86 ? 29.542 -7.334 -15.535 1.00 48.69 86 PHE A CA 1
ATOM 697 C C . PHE A 1 86 ? 30.731 -6.424 -15.883 1.00 48.69 86 PHE A C 1
ATOM 699 O O . PHE A 1 86 ? 31.668 -6.854 -16.558 1.00 48.69 86 PHE A O 1
ATOM 706 N N . LYS A 1 87 ? 30.729 -5.161 -15.434 1.00 47.56 87 LYS A N 1
ATOM 707 C CA . LYS A 1 87 ? 31.855 -4.242 -15.682 1.00 47.56 87 LYS A CA 1
ATOM 708 C C . LYS A 1 87 ? 33.098 -4.610 -14.883 1.00 47.56 87 LYS A C 1
ATOM 710 O O . LYS A 1 87 ? 34.205 -4.433 -15.389 1.00 47.56 87 LYS A O 1
ATOM 715 N N . ILE A 1 88 ? 32.924 -5.116 -13.663 1.00 53.09 88 ILE A N 1
ATOM 716 C CA . ILE A 1 88 ? 34.042 -5.605 -12.852 1.00 53.09 88 ILE A CA 1
ATOM 717 C C . ILE A 1 88 ? 34.665 -6.826 -13.536 1.00 53.09 88 ILE A C 1
ATOM 719 O O . ILE A 1 88 ? 35.878 -6.886 -13.672 1.00 53.09 88 ILE A O 1
ATOM 723 N N . GLN A 1 89 ? 33.864 -7.750 -14.068 1.00 45.81 89 GLN A N 1
ATOM 724 C CA . GLN A 1 89 ? 34.399 -8.960 -14.697 1.00 45.81 89 GLN A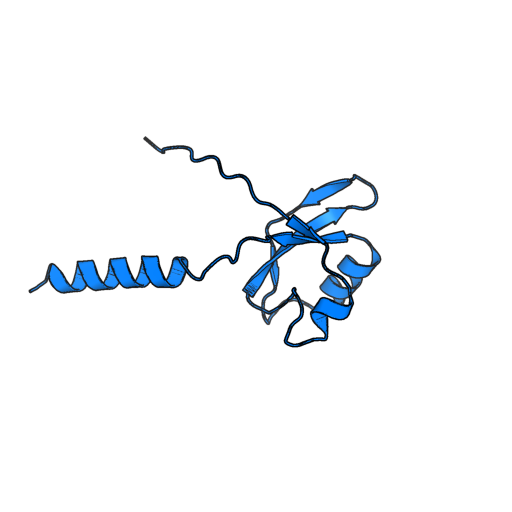 CA 1
ATOM 725 C C . GLN A 1 89 ? 35.209 -8.682 -15.980 1.00 45.81 89 GLN A C 1
ATOM 727 O O . GLN A 1 89 ? 36.257 -9.289 -16.165 1.00 45.81 89 GLN A O 1
ATOM 732 N N . MET A 1 90 ? 34.810 -7.708 -16.809 1.00 50.34 90 MET A N 1
ATOM 733 C CA . MET A 1 90 ? 35.578 -7.326 -18.012 1.00 50.34 90 MET A CA 1
ATOM 734 C C . MET A 1 90 ? 36.814 -6.450 -17.747 1.00 50.34 90 MET A C 1
ATOM 736 O O . MET A 1 90 ? 37.526 -6.112 -18.686 1.00 50.34 90 MET A O 1
ATOM 740 N N . SER A 1 91 ? 37.053 -6.013 -16.508 1.00 51.16 91 SER A N 1
ATOM 741 C CA . SER A 1 91 ? 38.260 -5.244 -16.154 1.00 51.16 91 SER A CA 1
ATOM 742 C C . SER A 1 91 ? 39.361 -6.104 -15.522 1.00 51.16 91 SER A C 1
ATOM 744 O O . SER A 1 91 ? 40.414 -5.576 -15.165 1.00 51.16 91 SER A O 1
ATOM 746 N N . TYR A 1 92 ? 39.131 -7.417 -15.418 1.00 49.88 92 TYR A N 1
ATOM 747 C CA . TYR A 1 92 ? 40.090 -8.418 -14.941 1.00 49.88 92 TYR A CA 1
ATOM 748 C C . TYR A 1 92 ? 40.487 -9.457 -16.011 1.00 49.88 92 TYR A C 1
ATOM 750 O O . TYR A 1 92 ? 41.217 -10.395 -15.688 1.00 49.88 92 TYR A O 1
ATOM 758 N N . GLU A 1 93 ? 40.051 -9.276 -17.262 1.00 44.19 93 GLU A N 1
ATOM 759 C CA . GLU A 1 93 ? 40.599 -9.942 -18.460 1.00 44.19 93 GLU A CA 1
ATOM 760 C C . GLU A 1 93 ? 41.481 -8.963 -19.247 1.00 44.19 93 GLU A C 1
ATOM 762 O O . GLU A 1 93 ? 42.514 -9.415 -19.792 1.00 44.19 93 GLU A O 1
#

Sequence (93 aa):
MSKIISHKVELQLAKKTDLLHAAGLLKFGTIYYLKHSKTHLLSGPYVLDKFHNSTKLKDYFQSNSIYVPLVDFDFDINNNLQQVDFKIQMSYE

pLDDT: mean 71.34, std 15.98, range [40.06, 91.38]